Protein AF-A0A7C3PPF8-F1 (afdb_monomer)

Organism: NCBI:txid2282169

InterPro domains:
  IPR025587 Domain of unknown function DUF4351 [PF14261] (30-86)

Structure (mmCIF, N/CA/C/O backbone):
data_AF-A0A7C3PPF8-F1
#
_entry.id   AF-A0A7C3PPF8-F1
#
loop_
_atom_site.group_PDB
_atom_site.id
_atom_site.type_symbol
_atom_site.label_atom_id
_atom_site.label_alt_id
_atom_site.label_comp_id
_atom_site.label_asym_id
_atom_site.label_entity_id
_atom_site.label_seq_id
_atom_site.pdbx_PDB_ins_code
_atom_site.Cartn_x
_atom_site.Cartn_y
_atom_site.Cartn_z
_atom_site.occupancy
_atom_site.B_iso_or_equiv
_atom_site.auth_seq_id
_atom_site.auth_comp_id
_atom_site.auth_asym_id
_atom_site.auth_atom_id
_atom_site.pdbx_PDB_model_num
ATOM 1 N N . MET A 1 1 ? 38.699 -0.145 -36.700 1.00 47.72 1 MET A N 1
ATOM 2 C CA . MET A 1 1 ? 37.873 -0.606 -35.564 1.00 47.72 1 MET A CA 1
ATOM 3 C C . MET A 1 1 ? 36.444 -0.203 -35.861 1.00 47.72 1 MET A C 1
ATOM 5 O O . MET A 1 1 ? 36.221 0.972 -36.122 1.00 47.72 1 MET A O 1
ATOM 9 N N . LEU A 1 2 ? 35.517 -1.157 -35.952 1.00 54.78 2 LEU A N 1
ATOM 10 C CA . LEU A 1 2 ? 34.126 -0.881 -36.311 1.00 54.78 2 LEU A CA 1
ATOM 11 C C . LEU A 1 2 ? 33.472 -0.121 -35.145 1.00 54.78 2 LEU A C 1
ATOM 13 O O . LEU A 1 2 ? 33.062 -0.721 -34.157 1.00 54.78 2 LEU A O 1
ATOM 17 N N . GLY A 1 3 ? 33.463 1.210 -35.225 1.00 59.47 3 GLY A N 1
ATOM 18 C CA . GLY A 1 3 ? 32.813 2.094 -34.261 1.00 59.47 3 GLY A CA 1
ATOM 19 C C . GLY A 1 3 ? 31.299 2.026 -34.416 1.00 59.47 3 GLY A C 1
ATOM 20 O O . GLY A 1 3 ? 30.683 2.987 -34.862 1.00 59.47 3 GLY A O 1
ATOM 21 N N . LEU A 1 4 ? 30.700 0.876 -34.108 1.00 64.81 4 LEU A N 1
ATOM 22 C CA . LEU A 1 4 ? 29.253 0.771 -33.996 1.00 64.81 4 LEU A CA 1
ATOM 23 C C . LEU A 1 4 ? 28.835 1.558 -32.755 1.00 64.81 4 LEU A C 1
ATOM 25 O O . LEU A 1 4 ? 29.102 1.152 -31.624 1.00 64.81 4 LEU A O 1
ATOM 29 N N . ARG A 1 5 ? 28.190 2.707 -32.965 1.00 79.81 5 ARG A N 1
ATOM 30 C CA . ARG A 1 5 ? 27.495 3.424 -31.899 1.00 79.81 5 ARG A CA 1
ATOM 31 C C . ARG A 1 5 ? 26.323 2.552 -31.477 1.00 79.81 5 ARG A C 1
ATOM 33 O O . ARG A 1 5 ? 25.281 2.556 -32.120 1.00 79.81 5 ARG A O 1
ATOM 40 N N . LEU A 1 6 ? 26.513 1.778 -30.410 1.00 81.31 6 LEU A N 1
ATOM 41 C CA . LEU A 1 6 ? 25.523 0.830 -29.891 1.00 81.31 6 LEU A CA 1
ATOM 42 C C . LEU A 1 6 ? 24.134 1.477 -29.745 1.00 81.31 6 LEU A C 1
ATOM 44 O O . LEU A 1 6 ? 23.131 0.846 -30.047 1.00 81.31 6 LEU A O 1
ATOM 48 N N . GLN A 1 7 ? 24.095 2.765 -29.388 1.00 82.88 7 GLN A N 1
ATOM 49 C CA . GLN A 1 7 ? 22.876 3.562 -29.242 1.00 82.88 7 GLN A CA 1
ATOM 50 C C . GLN A 1 7 ? 22.081 3.779 -30.541 1.00 82.88 7 GLN A C 1
ATOM 52 O O . GLN A 1 7 ? 20.870 3.978 -30.493 1.00 82.88 7 GLN A O 1
ATOM 57 N N . GLU A 1 8 ? 22.743 3.735 -31.698 1.00 85.69 8 GLU A N 1
ATOM 58 C CA . GLU A 1 8 ? 22.116 3.864 -33.019 1.00 85.69 8 GLU A CA 1
ATOM 59 C C . GLU A 1 8 ? 21.595 2.515 -33.537 1.00 85.69 8 GLU A C 1
ATOM 61 O O . GLU A 1 8 ? 20.830 2.476 -34.500 1.00 85.69 8 GLU A O 1
ATOM 66 N N . THR A 1 9 ? 21.970 1.400 -32.900 1.00 92.50 9 THR A N 1
ATOM 67 C CA . THR A 1 9 ? 21.463 0.082 -33.290 1.00 92.50 9 THR A CA 1
ATOM 68 C C . THR A 1 9 ? 19.978 -0.037 -32.956 1.00 92.50 9 THR A C 1
ATOM 70 O O . THR A 1 9 ? 19.527 0.409 -31.899 1.00 92.50 9 THR A O 1
ATOM 73 N N . ARG A 1 10 ? 19.209 -0.674 -33.848 1.00 92.50 10 ARG A N 1
ATOM 74 C CA . ARG A 1 10 ? 17.775 -0.926 -33.623 1.00 92.50 10 ARG A CA 1
ATOM 75 C C . ARG A 1 10 ? 17.533 -1.710 -32.338 1.00 92.50 10 ARG A C 1
ATOM 77 O O . ARG A 1 10 ? 16.704 -1.304 -31.540 1.00 92.50 10 ARG A O 1
ATOM 84 N N . VAL A 1 11 ? 18.357 -2.732 -32.095 1.00 94.38 11 VAL A N 1
ATOM 85 C CA . VAL A 1 11 ? 18.300 -3.569 -30.887 1.00 94.38 11 VAL A CA 1
ATOM 86 C C . VAL A 1 11 ? 18.390 -2.727 -29.611 1.00 94.38 11 VAL A C 1
ATOM 88 O O . VAL A 1 11 ? 17.615 -2.931 -28.686 1.00 94.38 11 VAL A O 1
ATOM 91 N N . TYR A 1 12 ? 19.294 -1.742 -29.553 1.00 93.00 12 TYR A N 1
ATOM 92 C CA . TYR A 1 12 ? 19.391 -0.863 -28.385 1.00 93.00 12 TYR A CA 1
ATOM 93 C C . TYR A 1 12 ? 18.169 0.050 -28.232 1.00 93.00 12 TYR A C 1
ATOM 95 O O . TYR A 1 12 ? 17.702 0.268 -27.116 1.00 93.00 12 TYR A O 1
ATOM 103 N N . GLN A 1 13 ? 17.661 0.609 -29.333 1.00 93.06 13 GLN A N 1
ATOM 104 C CA . GLN A 1 13 ? 16.492 1.493 -29.298 1.00 93.06 13 GLN A CA 1
ATOM 105 C C . GLN A 1 13 ? 15.233 0.742 -28.858 1.00 93.06 13 GLN A C 1
ATOM 107 O O . GLN A 1 13 ? 14.490 1.258 -28.025 1.00 93.06 13 GLN A O 1
ATOM 112 N N . GLU A 1 14 ? 15.036 -0.475 -29.366 1.00 95.50 14 GLU A N 1
ATOM 113 C CA . GLU A 1 14 ? 13.943 -1.377 -28.994 1.00 95.50 14 GLU A CA 1
ATOM 114 C C . GLU A 1 14 ? 14.040 -1.765 -27.516 1.00 95.50 14 GLU A C 1
ATOM 116 O O . GLU A 1 14 ? 13.117 -1.476 -26.760 1.00 95.50 14 GLU A O 1
ATOM 121 N N . ALA A 1 15 ? 15.196 -2.259 -27.058 1.00 96.00 15 ALA A N 1
ATOM 122 C CA . ALA A 1 15 ? 15.397 -2.611 -25.650 1.00 96.00 15 ALA A CA 1
ATOM 123 C C . ALA A 1 15 ? 15.187 -1.412 -24.702 1.00 96.00 15 ALA A C 1
ATOM 125 O O . ALA A 1 15 ? 14.610 -1.544 -23.623 1.00 96.00 15 ALA A O 1
ATOM 126 N N . LYS A 1 16 ? 15.621 -0.207 -25.099 1.00 95.44 16 LYS A N 1
ATOM 127 C CA . LYS A 1 16 ? 15.382 1.019 -24.322 1.00 95.44 16 LYS A CA 1
ATOM 128 C C . LYS A 1 16 ? 13.901 1.411 -24.311 1.00 95.44 16 LYS A C 1
ATOM 130 O O . LYS A 1 16 ? 13.435 1.981 -23.323 1.00 95.44 16 LYS A O 1
ATOM 135 N N . ALA A 1 17 ? 13.173 1.188 -25.402 1.00 96.44 17 ALA A N 1
ATOM 136 C CA . ALA A 1 17 ? 11.740 1.457 -25.470 1.00 96.44 17 ALA A CA 1
ATOM 137 C C . ALA A 1 17 ? 10.957 0.469 -24.595 1.00 96.44 17 ALA A C 1
ATOM 139 O O . ALA A 1 17 ? 10.149 0.906 -23.779 1.00 96.44 17 ALA A O 1
ATOM 140 N N . GLU A 1 18 ? 11.258 -0.826 -24.691 1.00 96.75 18 GLU A N 1
ATOM 141 C CA . GLU A 1 18 ? 10.672 -1.877 -23.851 1.00 96.75 18 GLU A CA 1
ATOM 142 C C . GLU A 1 18 ? 10.931 -1.612 -22.366 1.00 96.75 18 GLU A C 1
ATOM 144 O O . GLU A 1 18 ? 9.981 -1.510 -21.596 1.00 96.75 18 GLU A O 1
ATOM 149 N N . GLY A 1 19 ? 12.181 -1.343 -21.974 1.00 97.62 19 GLY A N 1
ATOM 150 C CA . GLY A 1 19 ? 12.510 -1.040 -20.578 1.00 97.62 19 GLY A CA 1
ATOM 151 C C . GLY A 1 1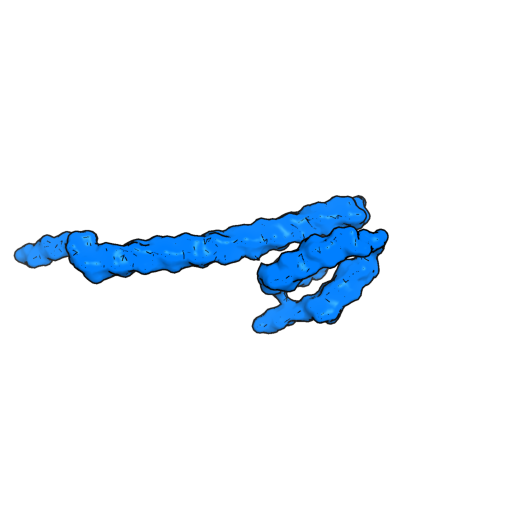9 ? 11.813 0.215 -20.034 1.00 97.62 19 GLY A C 1
ATOM 152 O O . GLY A 1 19 ? 11.463 0.273 -18.857 1.00 97.62 19 GLY A O 1
ATOM 153 N N . GLN A 1 20 ? 11.554 1.223 -20.876 1.00 97.75 20 GLN A N 1
ATOM 154 C CA . GLN A 1 20 ? 10.746 2.382 -20.474 1.00 97.75 20 GLN A CA 1
ATOM 155 C C . GLN A 1 20 ? 9.273 2.014 -20.276 1.00 97.75 20 GLN A C 1
ATOM 157 O O . GLN A 1 20 ? 8.654 2.500 -19.331 1.00 97.75 20 GLN A O 1
ATOM 162 N N . LEU A 1 21 ? 8.707 1.179 -21.151 1.00 97.81 21 LEU A N 1
ATOM 163 C CA . LEU A 1 21 ? 7.323 0.719 -21.033 1.00 97.81 21 LEU A CA 1
ATOM 164 C C . LEU A 1 21 ? 7.133 -0.152 -19.788 1.00 97.81 21 LEU A C 1
ATOM 166 O O . LEU A 1 21 ? 6.204 0.090 -19.017 1.00 97.81 21 LEU A O 1
ATOM 170 N N . GLU A 1 22 ? 8.034 -1.106 -19.558 1.00 97.31 22 GLU A N 1
ATOM 171 C CA . GLU A 1 22 ? 8.040 -1.966 -18.373 1.00 97.31 22 GLU A CA 1
ATOM 172 C C . GLU A 1 22 ? 8.220 -1.147 -17.095 1.00 97.31 22 GLU A C 1
ATOM 174 O O . GLU A 1 22 ? 7.408 -1.262 -16.178 1.00 97.31 22 GLU A O 1
ATOM 179 N N . GLY A 1 23 ? 9.200 -0.238 -17.058 1.00 97.88 23 GLY A N 1
ATOM 180 C CA . GLY A 1 23 ? 9.431 0.627 -15.901 1.00 97.88 23 GLY A CA 1
ATOM 181 C C . GLY A 1 23 ? 8.238 1.534 -15.582 1.00 97.88 23 GLY A C 1
ATOM 182 O O . GLY A 1 23 ? 7.883 1.710 -14.418 1.00 97.88 23 GLY A O 1
ATOM 183 N N . GLN A 1 24 ? 7.556 2.073 -16.599 1.00 97.94 24 GLN A N 1
ATOM 184 C CA . GLN A 1 24 ? 6.317 2.832 -16.396 1.00 97.94 24 GLN A CA 1
ATOM 185 C C . GLN A 1 24 ? 5.171 1.948 -15.894 1.00 97.94 24 GLN A C 1
ATOM 187 O O . GLN A 1 24 ? 4.377 2.390 -15.064 1.00 97.94 24 GLN A O 1
ATOM 192 N N . ALA A 1 25 ? 5.042 0.724 -16.409 1.00 97.06 25 ALA A N 1
ATOM 193 C CA . ALA A 1 25 ? 4.015 -0.209 -15.966 1.00 97.06 25 ALA A CA 1
ATOM 194 C C . ALA A 1 25 ? 4.233 -0.622 -14.504 1.00 97.06 25 ALA A C 1
ATO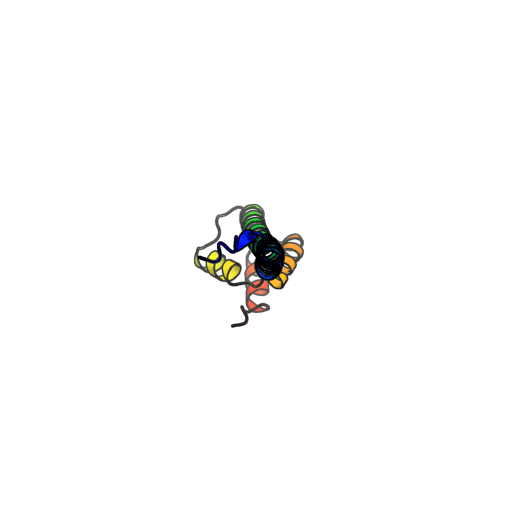M 196 O O . ALA A 1 25 ? 3.308 -0.495 -13.702 1.00 97.06 25 ALA A O 1
ATOM 197 N N . GLN A 1 26 ? 5.457 -1.019 -14.150 1.00 96.31 26 GLN A N 1
ATOM 198 C CA . GLN A 1 26 ? 5.838 -1.391 -12.791 1.00 96.31 26 GLN A CA 1
ATOM 199 C C . GLN A 1 26 ? 5.686 -0.212 -11.825 1.00 96.31 26 GLN A C 1
ATOM 201 O O . GLN A 1 26 ? 5.003 -0.346 -10.814 1.00 96.31 26 GLN A O 1
ATOM 206 N N . GLY A 1 27 ? 6.204 0.970 -12.172 1.00 97.19 27 GLY A N 1
ATOM 207 C CA . GLY A 1 27 ? 6.090 2.156 -11.319 1.00 97.19 27 GLY A CA 1
ATOM 208 C C . GLY A 1 27 ? 4.639 2.586 -11.070 1.00 97.19 27 GLY A C 1
ATOM 209 O O . GLY A 1 27 ? 4.298 3.016 -9.970 1.00 97.19 27 GLY A O 1
ATOM 210 N N . ARG A 1 28 ? 3.745 2.423 -12.059 1.00 96.56 28 ARG A N 1
ATOM 211 C CA . ARG A 1 28 ? 2.302 2.648 -11.858 1.00 96.56 28 ARG A CA 1
ATOM 212 C C . ARG A 1 28 ? 1.666 1.598 -10.950 1.00 96.56 28 ARG A C 1
ATOM 214 O O . ARG A 1 28 ? 0.771 1.951 -10.186 1.00 96.56 28 ARG A O 1
ATOM 221 N N . ALA A 1 29 ? 2.077 0.337 -11.054 1.00 93.69 29 ALA A N 1
ATOM 222 C CA . ALA A 1 29 ? 1.552 -0.739 -10.218 1.00 93.69 29 ALA A CA 1
ATOM 223 C C . ALA A 1 29 ? 1.984 -0.570 -8.752 1.00 93.69 29 ALA A C 1
ATOM 225 O O . ALA A 1 29 ? 1.128 -0.542 -7.869 1.00 93.69 29 ALA A O 1
ATOM 226 N N . GLU A 1 30 ? 3.280 -0.365 -8.509 1.00 93.81 30 GLU A N 1
ATOM 227 C CA . GLU A 1 30 ? 3.838 -0.121 -7.172 1.00 93.81 30 GLU A CA 1
ATOM 228 C C . GLU A 1 30 ? 3.252 1.149 -6.548 1.00 93.81 30 GLU A C 1
ATOM 230 O O . GLU A 1 30 ? 2.752 1.116 -5.426 1.00 93.81 30 GLU A O 1
ATOM 235 N N . GLY A 1 31 ? 3.215 2.253 -7.305 1.00 96.75 31 GLY A N 1
ATOM 236 C CA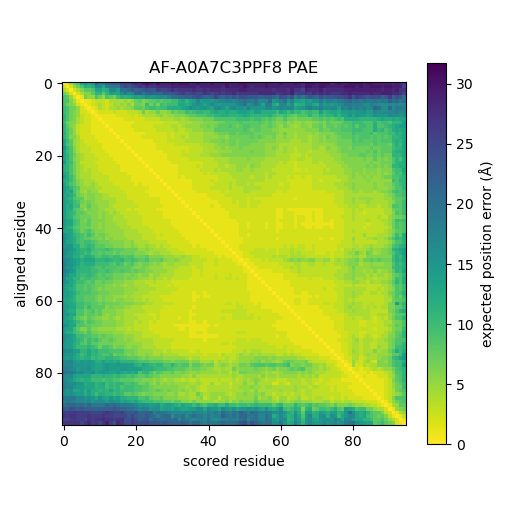 . GLY A 1 31 ? 2.665 3.521 -6.824 1.00 96.75 31 GLY A CA 1
ATOM 237 C C . GLY A 1 31 ? 1.194 3.420 -6.420 1.00 96.75 31 GLY A C 1
ATOM 238 O O . GLY A 1 31 ? 0.798 3.992 -5.405 1.00 96.75 31 GLY A O 1
ATOM 239 N N . ARG A 1 32 ? 0.394 2.647 -7.165 1.00 96.06 32 ARG A N 1
ATOM 240 C CA . ARG A 1 32 ? -1.007 2.391 -6.813 1.00 96.06 32 ARG A CA 1
ATOM 241 C C . ARG A 1 32 ? -1.119 1.604 -5.507 1.00 96.06 32 ARG A C 1
ATOM 243 O O . ARG A 1 32 ? -1.922 1.972 -4.660 1.00 96.06 32 ARG A O 1
ATOM 250 N N . GLN A 1 33 ? -0.323 0.551 -5.323 1.00 94.38 33 GLN A N 1
ATOM 251 C CA . GLN A 1 33 ? -0.349 -0.242 -4.090 1.00 94.38 33 GLN A CA 1
ATOM 252 C C . GLN A 1 33 ? 0.074 0.578 -2.867 1.00 94.38 33 GLN A C 1
ATOM 254 O O . GLN A 1 33 ? -0.636 0.573 -1.858 1.00 94.38 33 GLN A O 1
ATOM 259 N N . ASP A 1 34 ? 1.165 1.336 -2.976 1.00 96.31 34 ASP A N 1
ATOM 260 C CA . ASP A 1 34 ? 1.653 2.213 -1.909 1.00 96.31 34 ASP A CA 1
ATOM 261 C C . ASP A 1 34 ? 0.633 3.296 -1.533 1.00 96.31 34 ASP A C 1
ATOM 263 O O . ASP A 1 34 ? 0.420 3.580 -0.348 1.00 96.31 34 ASP A O 1
ATOM 267 N N . GLU A 1 35 ? -0.005 3.918 -2.527 1.00 97.25 35 GLU A N 1
ATOM 268 C CA . GLU A 1 35 ? -1.020 4.942 -2.290 1.00 97.25 35 GLU A CA 1
ATOM 269 C C . GLU A 1 35 ? -2.265 4.355 -1.617 1.00 97.25 35 GLU A C 1
ATOM 271 O O . GLU A 1 35 ? -2.713 4.904 -0.604 1.00 97.25 35 GLU A O 1
ATOM 276 N N . THR A 1 36 ? -2.784 3.226 -2.110 1.00 97.12 36 THR A N 1
ATOM 277 C CA . THR A 1 36 ? -3.954 2.561 -1.520 1.00 97.12 36 THR A CA 1
ATOM 278 C C . THR A 1 36 ? -3.675 2.139 -0.079 1.00 97.12 36 THR A C 1
ATOM 280 O O . THR A 1 36 ? -4.479 2.433 0.807 1.00 97.12 36 THR A O 1
ATOM 283 N N . LEU A 1 37 ? -2.510 1.545 0.201 1.00 96.88 37 LEU A N 1
ATOM 284 C CA . LEU A 1 37 ? -2.086 1.191 1.557 1.00 96.88 37 LEU A CA 1
ATOM 285 C C . LEU A 1 37 ? -2.086 2.415 2.487 1.00 96.88 37 LEU A C 1
ATOM 287 O O . LEU A 1 37 ? -2.712 2.403 3.551 1.00 96.88 37 LEU A O 1
ATOM 291 N N . ARG A 1 38 ? -1.412 3.502 2.087 1.00 96.56 38 ARG A N 1
ATOM 292 C CA . ARG A 1 38 ? -1.337 4.736 2.891 1.00 96.56 38 ARG A CA 1
ATOM 293 C C . ARG A 1 38 ? -2.714 5.352 3.112 1.00 96.56 38 ARG A C 1
ATOM 295 O O . ARG A 1 38 ? -2.983 5.883 4.194 1.00 96.56 38 ARG A O 1
ATOM 302 N N . LEU A 1 39 ? -3.580 5.303 2.101 1.00 96.44 39 LEU A N 1
ATOM 303 C CA . LEU A 1 39 ? -4.945 5.798 2.194 1.00 96.44 39 LEU A CA 1
ATOM 304 C C . LEU A 1 39 ? -5.756 4.975 3.199 1.00 96.44 39 LEU A C 1
ATOM 306 O O . LEU A 1 39 ? -6.351 5.567 4.097 1.00 96.44 39 LEU 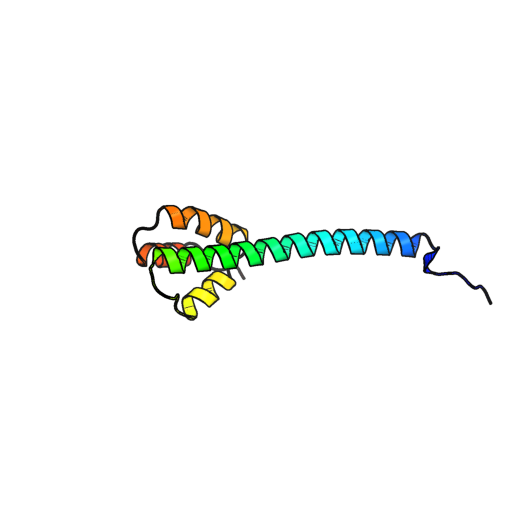A O 1
ATOM 310 N N . VAL A 1 40 ? -5.735 3.644 3.101 1.00 96.19 40 VAL A N 1
ATOM 311 C CA . VAL A 1 40 ? -6.420 2.722 4.025 1.00 96.19 40 VAL A CA 1
ATOM 312 C C . VAL A 1 40 ? -5.981 2.956 5.469 1.00 96.19 40 VAL A C 1
ATOM 314 O O . VAL A 1 40 ? -6.830 3.157 6.337 1.00 96.19 40 VAL A O 1
ATOM 317 N N . ILE A 1 41 ? -4.672 3.025 5.730 1.00 95.25 41 ILE A N 1
ATOM 318 C CA . ILE A 1 41 ? -4.140 3.297 7.074 1.00 95.25 41 ILE A CA 1
ATOM 319 C C . ILE A 1 41 ? -4.657 4.641 7.600 1.00 95.25 41 ILE A C 1
ATOM 321 O O . ILE A 1 41 ? -5.187 4.718 8.707 1.00 95.25 41 ILE A O 1
ATOM 325 N N . ARG A 1 42 ? -4.582 5.703 6.788 1.00 95.56 42 ARG A N 1
ATOM 326 C CA . ARG A 1 42 ? -5.064 7.035 7.179 1.00 95.56 42 ARG A CA 1
ATOM 327 C C . ARG A 1 42 ? -6.572 7.061 7.436 1.00 95.56 42 ARG A C 1
ATOM 329 O O . ARG A 1 42 ? -7.011 7.785 8.330 1.00 95.56 42 ARG A O 1
ATOM 336 N N . GLN A 1 43 ? -7.361 6.325 6.655 1.00 94.25 43 GLN A N 1
ATOM 337 C CA . GLN A 1 43 ? -8.806 6.202 6.858 1.00 94.25 43 GLN A CA 1
ATOM 338 C C . GLN A 1 43 ? -9.111 5.506 8.183 1.00 94.25 43 GLN A C 1
ATOM 340 O O . GLN A 1 43 ? -9.885 6.034 8.976 1.00 94.25 43 GLN A O 1
ATOM 345 N N . LEU A 1 44 ? -8.437 4.395 8.470 1.00 93.06 44 LEU A N 1
ATOM 346 C CA . LEU A 1 44 ? -8.592 3.652 9.716 1.00 93.06 44 LEU A CA 1
ATOM 347 C C . LEU A 1 44 ? -8.222 4.469 10.955 1.00 93.06 44 LEU A C 1
ATOM 349 O O . LEU A 1 44 ? -9.012 4.537 11.895 1.00 93.06 44 LEU A O 1
ATOM 353 N N . THR A 1 45 ? -7.074 5.151 10.944 1.00 91.81 45 THR A N 1
ATOM 354 C CA . THR A 1 45 ? -6.668 6.038 12.047 1.00 91.81 45 THR A CA 1
ATOM 355 C C . THR A 1 45 ? -7.715 7.128 12.302 1.00 91.81 45 THR A C 1
ATOM 357 O O . THR A 1 45 ? -8.038 7.438 13.449 1.00 91.81 45 THR A O 1
ATOM 360 N N . ARG A 1 46 ? -8.295 7.702 11.236 1.00 92.50 46 ARG A N 1
ATOM 361 C CA . ARG A 1 46 ? -9.348 8.728 11.348 1.00 92.50 46 ARG A CA 1
ATOM 362 C C . ARG A 1 46 ? -10.670 8.160 11.854 1.00 92.50 46 ARG A C 1
ATOM 364 O O . ARG A 1 46 ? -11.298 8.791 12.700 1.00 92.50 46 ARG A O 1
ATOM 371 N N . LEU A 1 47 ? -11.080 7.000 11.346 1.00 90.00 47 LEU A N 1
ATOM 372 C CA . LEU A 1 47 ? -12.324 6.333 11.720 1.00 90.00 47 LEU A CA 1
ATOM 373 C C . LEU A 1 47 ? -12.310 5.928 13.198 1.00 90.00 47 LEU A C 1
ATOM 375 O O . LEU A 1 47 ? -13.259 6.198 13.929 1.00 90.00 47 LEU A O 1
ATOM 379 N N . LEU A 1 48 ? -11.207 5.327 13.645 1.00 88.06 48 LEU A N 1
ATOM 380 C CA . LEU A 1 48 ? -11.053 4.812 15.005 1.00 88.06 48 LEU A CA 1
ATOM 381 C C . LEU A 1 48 ? -10.655 5.899 16.011 1.00 88.06 48 LEU A C 1
ATOM 383 O O . LEU A 1 48 ? -10.747 5.677 17.215 1.00 88.06 48 LEU A O 1
ATOM 387 N N . LYS A 1 49 ? -10.225 7.075 15.530 1.00 90.25 49 LYS A N 1
ATOM 388 C CA . LYS A 1 49 ? -9.713 8.189 16.348 1.00 90.25 49 LYS A CA 1
ATOM 389 C C . LYS A 1 49 ? -8.549 7.781 17.263 1.00 90.25 49 LYS A C 1
ATOM 391 O O . LYS A 1 49 ? -8.375 8.346 18.340 1.00 90.25 49 LYS A O 1
ATOM 396 N N . GLN A 1 50 ? -7.759 6.808 16.824 1.00 87.69 50 GLN A N 1
ATOM 397 C CA . GLN A 1 50 ? -6.581 6.304 17.520 1.00 87.69 50 GLN A CA 1
ATOM 398 C C . GLN A 1 50 ? -5.561 5.783 16.512 1.00 87.69 50 GLN A C 1
ATOM 400 O O . GLN A 1 50 ? -5.912 5.437 15.380 1.00 87.69 50 GLN A O 1
ATOM 405 N N . ASP A 1 51 ? -4.311 5.674 16.948 1.00 90.06 51 ASP A N 1
ATOM 406 C CA . ASP A 1 51 ? -3.281 5.016 16.159 1.00 90.06 51 ASP A CA 1
ATOM 407 C C . ASP A 1 51 ? -3.546 3.511 16.046 1.00 90.06 51 ASP A C 1
ATOM 409 O O . ASP A 1 51 ? -4.113 2.867 16.940 1.00 90.06 51 ASP A O 1
ATOM 413 N N . LEU A 1 52 ? -3.136 2.950 14.909 1.00 90.00 52 LEU A N 1
ATOM 414 C CA . LEU A 1 52 ? -3.231 1.520 14.664 1.00 90.00 52 LEU A CA 1
ATOM 415 C C . LEU A 1 52 ? -2.076 0.792 15.358 1.00 90.00 52 LEU A C 1
ATOM 417 O O . LEU A 1 52 ? -0.922 1.191 15.175 1.00 90.00 52 LEU A O 1
ATOM 421 N N . PRO A 1 53 ? -2.343 -0.309 16.082 1.00 92.19 53 PRO A N 1
ATOM 422 C CA . PRO A 1 53 ? -1.289 -1.174 16.596 1.00 92.19 53 PRO A CA 1
ATOM 423 C C . PRO A 1 53 ? -0.366 -1.656 15.473 1.00 92.19 53 PRO A C 1
ATOM 425 O O . PRO A 1 53 ? -0.826 -1.937 14.366 1.00 92.19 53 PRO A O 1
ATOM 428 N N . GLU A 1 54 ? 0.924 -1.812 15.767 1.00 92.69 54 GLU A N 1
ATOM 429 C CA . GLU A 1 54 ? 1.928 -2.262 14.791 1.00 92.69 54 GLU A CA 1
ATOM 430 C C . GLU A 1 54 ? 1.539 -3.596 14.133 1.00 92.69 54 GLU A C 1
ATOM 432 O O . GLU A 1 54 ? 1.611 -3.738 12.917 1.00 92.69 54 GLU A O 1
ATOM 437 N N . SER A 1 55 ? 0.998 -4.537 14.912 1.00 91.94 55 SER A N 1
ATOM 438 C CA . SER A 1 55 ? 0.517 -5.828 14.408 1.00 91.94 55 SER A CA 1
ATOM 439 C C . SER A 1 55 ? -0.594 -5.710 13.359 1.00 91.94 55 SER A C 1
ATOM 441 O O . SER A 1 55 ? -0.689 -6.556 12.469 1.00 91.94 55 SER A O 1
ATOM 443 N N . VAL A 1 56 ? -1.439 -4.680 13.447 1.00 91.25 56 VAL A N 1
ATOM 444 C CA . VAL A 1 56 ? -2.504 -4.406 12.472 1.00 91.25 56 VAL A CA 1
ATOM 445 C C . VAL A 1 56 ? -1.913 -3.748 11.229 1.00 91.25 56 VAL A C 1
ATOM 447 O O . VAL A 1 56 ? -2.260 -4.128 10.115 1.00 91.25 56 VAL A O 1
ATOM 450 N N . GLN A 1 57 ? -0.979 -2.810 11.403 1.00 93.06 57 GLN A N 1
ATOM 451 C CA . GLN A 1 57 ? -0.300 -2.166 10.278 1.00 93.06 57 GLN A CA 1
ATOM 452 C C . GLN A 1 57 ? 0.449 -3.188 9.416 1.00 93.06 57 GLN A C 1
ATOM 454 O O . GLN A 1 57 ? 0.291 -3.174 8.198 1.00 93.06 57 GLN A O 1
ATOM 459 N N . THR A 1 58 ? 1.183 -4.117 10.031 1.00 93.38 58 THR A N 1
ATOM 460 C CA . THR A 1 58 ? 1.904 -5.185 9.320 1.00 93.38 58 THR A CA 1
ATOM 461 C C . THR A 1 58 ? 0.961 -6.104 8.544 1.00 93.38 58 THR A C 1
ATOM 463 O O . THR A 1 58 ? 1.260 -6.473 7.412 1.00 93.38 58 THR A O 1
ATOM 466 N N . GLN A 1 59 ? -0.204 -6.442 9.109 1.00 93.06 59 GLN A N 1
ATOM 467 C CA . GLN A 1 59 ? -1.205 -7.247 8.400 1.00 93.06 59 GLN A CA 1
ATOM 468 C C . GLN A 1 59 ? -1.745 -6.526 7.166 1.00 93.06 59 GLN A C 1
ATOM 470 O O . GLN A 1 59 ? -1.828 -7.130 6.104 1.00 93.06 59 GLN A O 1
ATOM 475 N N . ILE A 1 60 ? -2.063 -5.235 7.287 1.00 93.31 60 ILE A N 1
ATOM 476 C CA . ILE A 1 60 ? -2.570 -4.435 6.165 1.00 93.31 60 ILE A CA 1
ATOM 477 C C . ILE A 1 60 ? -1.486 -4.271 5.088 1.00 93.31 60 ILE A C 1
ATOM 479 O O . ILE A 1 60 ? -1.787 -4.379 3.906 1.00 93.31 60 ILE A O 1
ATOM 483 N N . GLN A 1 61 ? -0.223 -4.068 5.472 1.00 94.25 61 GLN A N 1
ATOM 484 C CA . GLN A 1 61 ? 0.904 -3.982 4.531 1.00 94.25 61 GLN A CA 1
ATOM 485 C C . GLN A 1 61 ? 1.117 -5.268 3.724 1.00 94.25 61 GLN A C 1
ATOM 487 O O . GLN A 1 61 ? 1.555 -5.200 2.580 1.00 94.25 61 GLN A O 1
ATOM 492 N N . ALA A 1 62 ? 0.793 -6.426 4.303 1.00 93.75 62 ALA A N 1
ATOM 493 C CA . ALA A 1 62 ? 0.879 -7.716 3.629 1.00 93.75 62 ALA A CA 1
ATOM 494 C C . ALA A 1 62 ? -0.306 -8.000 2.686 1.00 93.75 62 ALA A C 1
ATOM 496 O O . ALA A 1 62 ? -0.305 -9.026 2.005 1.00 93.75 62 ALA A O 1
ATOM 497 N N . LEU A 1 63 ? -1.328 -7.134 2.638 1.00 92.50 63 LEU A N 1
ATOM 498 C CA . LEU A 1 63 ? -2.473 -7.342 1.757 1.00 92.50 63 LEU A CA 1
ATOM 499 C C . LEU A 1 63 ? -2.121 -7.007 0.296 1.00 92.50 63 LEU A C 1
ATOM 501 O O . LEU A 1 63 ? -1.561 -5.943 0.020 1.00 92.50 63 LEU A O 1
ATOM 505 N N . PRO A 1 64 ? -2.511 -7.861 -0.667 1.00 92.69 64 PRO A N 1
ATOM 506 C CA . PRO A 1 64 ? -2.422 -7.531 -2.081 1.00 92.69 64 PRO A CA 1
ATOM 507 C C . PRO A 1 64 ? -3.376 -6.380 -2.426 1.00 92.69 64 PRO A C 1
ATOM 509 O O . PRO A 1 64 ? -4.432 -6.216 -1.808 1.00 92.69 64 PRO A O 1
ATOM 512 N N . LEU A 1 65 ? -3.031 -5.614 -3.465 1.00 93.81 65 LEU A N 1
ATOM 513 C CA . LEU A 1 65 ? -3.773 -4.419 -3.883 1.00 93.81 65 LEU A CA 1
ATOM 514 C C . LEU A 1 65 ? -5.308 -4.608 -3.966 1.00 93.81 65 LEU A C 1
ATOM 516 O O . LEU A 1 65 ? -6.006 -3.777 -3.390 1.00 93.81 65 LEU A O 1
ATOM 520 N N . PRO A 1 66 ? -5.870 -5.673 -4.580 1.00 93.88 66 PRO A N 1
ATOM 521 C CA . PRO A 1 66 ? -7.327 -5.826 -4.665 1.00 93.88 66 PRO A CA 1
ATOM 522 C C . PRO A 1 66 ? -8.014 -5.931 -3.297 1.00 93.88 66 PRO A C 1
ATOM 524 O O . PRO A 1 66 ? -9.147 -5.483 -3.124 1.00 93.88 66 PRO A O 1
ATOM 527 N N . LEU A 1 67 ? -7.327 -6.509 -2.306 1.00 93.69 67 LEU A N 1
ATOM 528 C CA . LEU A 1 67 ? -7.834 -6.596 -0.937 1.00 93.69 67 LEU A CA 1
ATOM 529 C C . LEU A 1 67 ? -7.701 -5.262 -0.203 1.00 93.69 67 LEU A C 1
ATOM 531 O O . LEU A 1 67 ? -8.587 -4.921 0.573 1.00 93.69 67 LEU A O 1
ATOM 535 N N . LEU A 1 68 ? -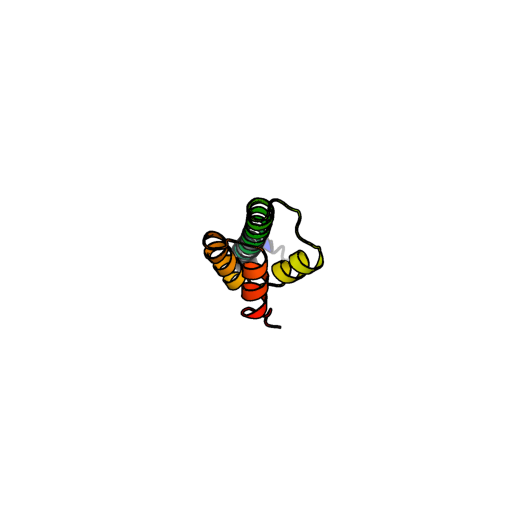6.651 -4.481 -0.474 1.00 95.31 68 LEU A N 1
ATOM 536 C CA . LEU A 1 68 ? -6.537 -3.112 0.037 1.00 95.31 68 LEU A CA 1
ATOM 537 C C . LEU A 1 68 ? -7.650 -2.206 -0.505 1.00 95.31 68 LEU A C 1
ATOM 539 O O . LEU A 1 68 ? -8.242 -1.449 0.262 1.00 95.31 68 LEU A O 1
ATOM 543 N N . GLU A 1 69 ? -7.951 -2.298 -1.801 1.00 94.56 69 GLU A N 1
ATOM 544 C CA . GLU A 1 69 ? -9.046 -1.554 -2.437 1.00 94.56 69 GLU A CA 1
ATOM 545 C C . GLU A 1 69 ? -10.400 -1.959 -1.832 1.00 94.56 69 GLU A C 1
ATOM 547 O O . GLU A 1 69 ? -11.149 -1.097 -1.373 1.00 94.56 69 GLU A O 1
ATOM 552 N N . SER A 1 70 ? -10.653 -3.267 -1.711 1.00 93.12 70 SER A N 1
ATOM 553 C CA . SER A 1 70 ? -11.882 -3.802 -1.103 1.00 93.12 70 SER A CA 1
ATOM 554 C C . SER A 1 70 ? -12.035 -3.396 0.366 1.00 93.12 70 SER A C 1
ATOM 556 O O . SER A 1 70 ? -13.123 -3.021 0.802 1.00 93.12 70 SER A O 1
ATOM 558 N N . LEU A 1 71 ? -10.943 -3.431 1.139 1.00 93.81 71 LEU A N 1
ATOM 559 C CA . LEU A 1 71 ? -10.938 -2.949 2.517 1.00 93.81 71 LEU A CA 1
ATOM 560 C C . LEU A 1 71 ? -11.298 -1.463 2.549 1.00 93.81 71 LEU A C 1
ATOM 562 O O . LEU A 1 71 ? -12.158 -1.079 3.330 1.00 93.81 71 LEU A O 1
ATOM 566 N N . GLY A 1 72 ? -10.695 -0.644 1.682 1.00 93.12 72 GLY A N 1
ATOM 567 C CA . GLY A 1 72 ? -10.979 0.787 1.578 1.00 93.12 72 GLY A CA 1
ATOM 568 C C . GLY A 1 72 ? -12.457 1.114 1.349 1.00 93.12 72 GLY A C 1
ATOM 569 O O . GLY A 1 72 ? -12.951 2.067 1.947 1.00 93.12 72 GLY A O 1
ATOM 570 N N . GLU A 1 73 ? -13.162 0.318 0.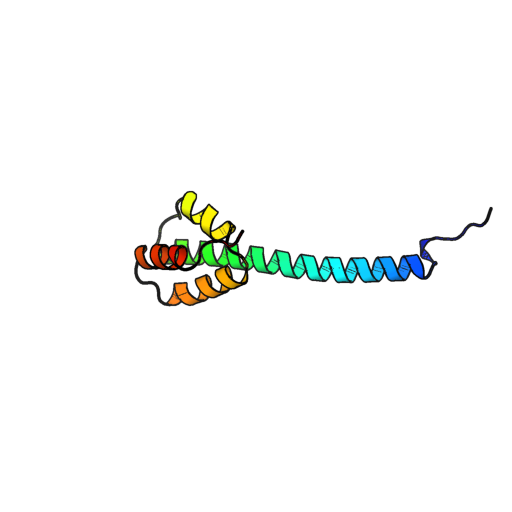545 1.00 91.81 73 GLU A N 1
ATOM 571 C CA . GLU A 1 73 ? -14.614 0.436 0.358 1.00 91.81 73 GLU A CA 1
ATOM 572 C C . GLU A 1 73 ? -15.386 0.006 1.613 1.00 91.81 73 GLU A C 1
ATOM 574 O O . GLU A 1 73 ? -16.233 0.754 2.101 1.00 91.81 73 GLU A O 1
ATOM 579 N N . ALA A 1 74 ? -15.043 -1.151 2.191 1.00 90.56 74 ALA A N 1
ATOM 580 C CA . ALA A 1 74 ? -15.701 -1.678 3.387 1.00 90.56 74 ALA A CA 1
ATOM 581 C C . ALA A 1 74 ? -15.549 -0.758 4.614 1.00 90.56 74 ALA A C 1
ATOM 583 O O . ALA A 1 74 ? -16.448 -0.695 5.453 1.00 90.56 74 ALA A O 1
ATOM 584 N N . LEU A 1 75 ? -14.446 0.000 4.705 1.00 91.38 75 LEU A N 1
ATOM 585 C CA . LEU A 1 75 ? -14.217 0.980 5.775 1.00 91.38 75 LEU A CA 1
ATOM 586 C C . LEU A 1 75 ? -15.336 2.023 5.885 1.00 91.38 75 LEU A C 1
ATOM 588 O O . LEU A 1 75 ? -15.532 2.577 6.967 1.00 91.38 75 LEU A O 1
ATOM 592 N N . LEU A 1 76 ? -16.055 2.305 4.796 1.00 87.81 76 LEU A N 1
ATOM 593 C CA . LEU A 1 76 ? -17.152 3.273 4.790 1.00 87.81 76 LEU A CA 1
ATOM 594 C C . LEU A 1 76 ? -18.371 2.792 5.594 1.00 87.81 76 LEU A C 1
ATOM 596 O O . LEU A 1 76 ? -19.148 3.622 6.066 1.00 87.81 76 LEU A O 1
ATOM 600 N N . ASP A 1 77 ? -18.505 1.480 5.804 1.00 88.31 77 ASP A N 1
ATOM 601 C CA . ASP A 1 77 ? -19.613 0.861 6.540 1.00 88.31 77 ASP A CA 1
ATOM 602 C C . ASP A 1 77 ? -19.273 0.538 8.004 1.00 88.31 77 ASP A C 1
ATOM 604 O O . ASP A 1 77 ? -20.151 0.167 8.793 1.00 88.31 77 ASP A O 1
ATOM 608 N N . PHE A 1 78 ? -18.003 0.674 8.393 1.00 87.56 78 PHE A N 1
ATOM 609 C CA . PHE A 1 78 ? -17.533 0.298 9.723 1.00 87.56 78 PHE A CA 1
ATOM 610 C C . PHE A 1 78 ? -18.074 1.247 10.794 1.00 87.56 78 PHE A C 1
ATOM 612 O O . PHE A 1 78 ? -18.083 2.471 10.649 1.00 87.56 78 PHE A O 1
ATOM 619 N N . ARG A 1 79 ? -18.483 0.674 11.929 1.00 80.75 79 ARG A N 1
ATOM 620 C CA . ARG A 1 79 ? -18.991 1.418 13.093 1.00 80.75 79 ARG A CA 1
ATOM 621 C C . ARG A 1 79 ? -18.096 1.267 14.317 1.00 80.75 79 ARG A C 1
ATOM 623 O O . ARG A 1 79 ? -18.197 2.070 15.242 1.00 80.75 79 ARG A O 1
ATOM 630 N N . GLN A 1 80 ? -17.243 0.245 14.339 1.00 82.25 80 GLN A N 1
ATOM 631 C CA . GLN A 1 80 ? -16.421 -0.122 15.491 1.00 82.25 80 GLN A CA 1
ATOM 632 C C . GLN A 1 80 ? -15.180 -0.929 15.080 1.00 82.25 80 GLN A C 1
ATOM 634 O O . GLN A 1 80 ? -15.108 -1.505 13.998 1.00 82.25 80 GLN A O 1
ATOM 639 N N . LEU A 1 81 ? -14.202 -1.023 15.986 1.00 82.81 81 LEU A N 1
ATOM 640 C CA . LEU A 1 81 ? -12.933 -1.720 15.742 1.00 82.81 81 LEU A CA 1
ATOM 641 C C . LEU A 1 81 ? -13.100 -3.217 15.424 1.00 82.81 81 LEU A C 1
ATOM 643 O O . LEU A 1 81 ? -12.316 -3.778 14.664 1.00 82.81 81 LEU A O 1
ATOM 647 N N . SER A 1 82 ? -14.111 -3.880 15.986 1.00 85.25 82 SER A N 1
ATOM 648 C CA . SER A 1 82 ? -14.371 -5.299 15.711 1.00 85.25 82 SER A CA 1
ATOM 649 C C . SER A 1 82 ? -14.730 -5.575 14.250 1.00 85.25 82 SER A C 1
ATOM 651 O O . SER A 1 82 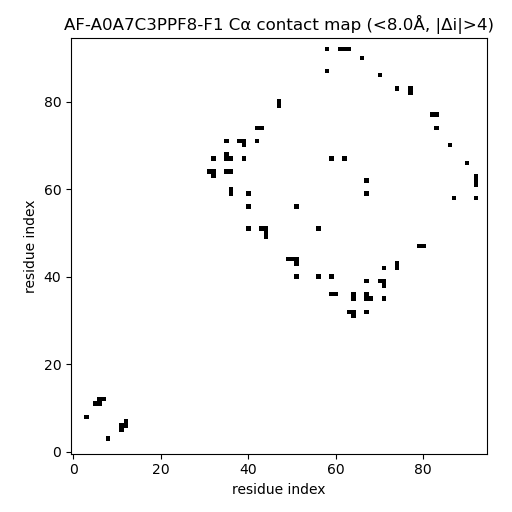? -14.453 -6.672 13.771 1.00 85.25 82 SER A O 1
ATOM 653 N N . ASP A 1 83 ? -15.274 -4.593 13.527 1.00 88.12 83 ASP A N 1
ATOM 654 C CA . ASP A 1 83 ? -15.597 -4.737 12.104 1.00 88.12 83 ASP A CA 1
ATOM 655 C C . ASP A 1 83 ? -14.308 -4.920 11.279 1.00 88.12 83 ASP A C 1
ATOM 657 O O . ASP A 1 83 ? -14.239 -5.786 10.405 1.00 88.12 83 ASP A O 1
ATOM 661 N N . LEU A 1 84 ? -13.234 -4.209 11.653 1.00 87.38 84 LEU A N 1
ATOM 662 C CA . LEU A 1 84 ? -11.902 -4.377 11.064 1.00 87.38 84 LEU A CA 1
ATOM 663 C C . LEU A 1 84 ? -11.325 -5.766 11.336 1.00 87.38 84 LEU A C 1
ATOM 665 O O . LEU A 1 84 ? -10.827 -6.408 10.414 1.00 87.38 84 LEU A O 1
ATOM 669 N N . HIS A 1 85 ? -11.386 -6.244 12.582 1.00 87.19 85 HIS A N 1
ATOM 670 C CA . HIS A 1 85 ? -10.883 -7.582 12.904 1.00 87.19 85 HIS A CA 1
ATOM 671 C C . HIS A 1 85 ? -11.608 -8.666 12.106 1.00 87.19 85 HIS A C 1
ATOM 673 O O . HIS A 1 85 ? -10.956 -9.550 11.553 1.00 87.19 85 HIS A O 1
ATOM 679 N N . ASN A 1 86 ? -12.933 -8.565 11.988 1.00 86.69 86 ASN A N 1
ATOM 680 C CA . ASN A 1 86 ? -13.714 -9.494 11.180 1.00 86.69 86 ASN A CA 1
ATOM 681 C C . ASN A 1 86 ? -13.288 -9.435 9.708 1.00 86.69 86 ASN A C 1
ATOM 683 O O . ASN A 1 86 ? -13.074 -10.481 9.099 1.00 86.69 86 ASN A O 1
ATOM 687 N N . SER A 1 87 ? -13.106 -8.237 9.149 1.00 87.06 87 SER A N 1
ATOM 688 C CA . SER A 1 87 ? -12.650 -8.069 7.767 1.00 87.06 87 SER A CA 1
ATOM 689 C C . SER A 1 87 ? -11.277 -8.706 7.526 1.00 87.06 87 SER A C 1
ATOM 691 O O . SER A 1 87 ? -11.107 -9.429 6.549 1.00 87.06 87 SER A O 1
ATOM 693 N N . 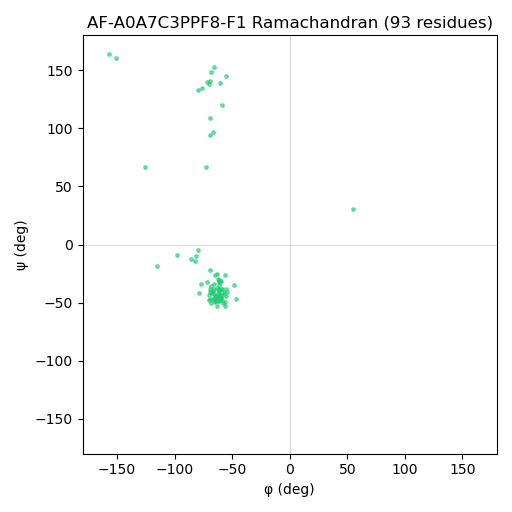LEU A 1 88 ? -10.303 -8.492 8.416 1.00 85.94 88 LEU A N 1
ATOM 694 C CA . LEU A 1 88 ? -8.957 -9.063 8.275 1.00 85.94 88 LEU A CA 1
ATOM 695 C C . LEU A 1 88 ? -8.954 -10.597 8.387 1.00 85.94 88 LEU A C 1
ATOM 697 O O . LEU A 1 88 ? -8.189 -11.257 7.690 1.00 85.94 88 LEU A O 1
ATOM 701 N N . GLN A 1 89 ? -9.831 -11.186 9.207 1.00 83.00 89 GLN A N 1
ATOM 702 C CA . GLN A 1 89 ? -9.935 -12.647 9.326 1.00 83.00 89 GLN A CA 1
ATOM 703 C C . GLN A 1 89 ? -10.556 -13.325 8.100 1.00 83.00 89 GLN A C 1
ATOM 705 O O . GLN A 1 89 ? -10.177 -14.448 7.773 1.00 83.00 89 GLN A O 1
ATOM 710 N N . HIS A 1 90 ? -11.486 -12.660 7.411 1.00 78.06 90 HIS A N 1
ATOM 711 C CA . HIS A 1 90 ? -12.096 -13.194 6.187 1.00 78.06 90 HIS A CA 1
ATOM 712 C C . HIS A 1 90 ? -11.222 -12.982 4.938 1.00 78.06 90 HIS A C 1
ATOM 714 O O . HIS A 1 90 ? -11.491 -13.581 3.897 1.00 78.06 90 HIS A O 1
ATOM 720 N N . HIS A 1 91 ? -10.155 -12.184 5.047 1.00 65.75 91 HIS A N 1
ATOM 721 C CA . HIS A 1 91 ? -9.211 -11.891 3.970 1.00 65.75 91 HIS A CA 1
ATOM 722 C C . HIS A 1 91 ? -7.767 -12.204 4.394 1.00 65.75 91 HIS A C 1
ATOM 724 O O . HIS A 1 91 ? -6.956 -11.285 4.526 1.00 65.75 91 HIS A O 1
ATOM 730 N N . PRO A 1 92 ? -7.419 -13.487 4.622 1.00 55.84 92 PRO A N 1
ATOM 731 C CA . PRO A 1 92 ? -6.048 -13.844 4.948 1.00 55.84 92 PRO A CA 1
ATOM 732 C C . PRO A 1 92 ? -5.113 -13.448 3.791 1.00 55.84 92 PRO A C 1
ATOM 734 O O . PRO A 1 92 ? -5.479 -13.645 2.625 1.00 55.84 92 PRO A O 1
ATOM 737 N N . PRO A 1 93 ? -3.915 -12.909 4.085 1.00 48.50 93 PRO A N 1
ATOM 738 C CA . PRO A 1 93 ? -2.910 -12.663 3.059 1.00 48.50 93 PRO A CA 1
ATOM 739 C C . PRO A 1 93 ? -2.589 -13.999 2.379 1.00 48.50 93 PRO A C 1
ATOM 741 O O . PRO A 1 93 ? -2.218 -14.968 3.046 1.00 48.50 93 PRO A O 1
ATOM 744 N N . GLN A 1 94 ? -2.814 -14.082 1.065 1.00 44.97 94 GLN A N 1
ATOM 745 C CA . GLN A 1 94 ? -2.390 -15.250 0.297 1.00 44.97 94 GLN A CA 1
ATOM 746 C C . GLN A 1 94 ? -0.859 -15.224 0.159 1.00 44.97 94 GLN A C 1
ATOM 748 O O . GLN A 1 94 ? -0.308 -14.129 0.021 1.00 44.97 94 GLN A O 1
ATOM 753 N N . PRO A 1 95 ? -0.191 -16.389 0.268 1.00 46.09 95 PRO A N 1
ATOM 754 C CA 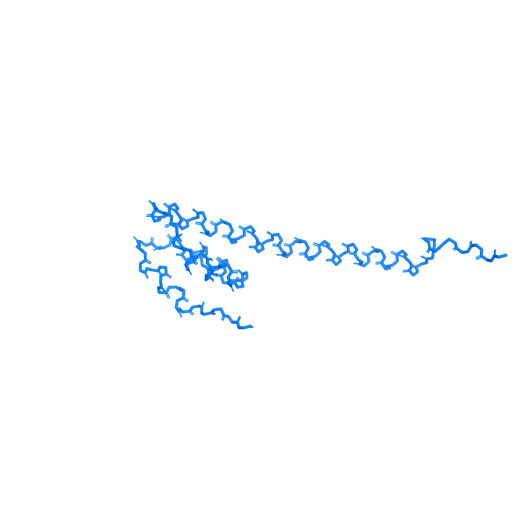. PRO A 1 95 ? 1.267 -16.488 0.236 1.00 46.09 95 PRO A CA 1
ATOM 755 C C . PRO A 1 95 ? 1.875 -16.059 -1.103 1.00 46.09 95 PRO A C 1
ATOM 757 O O . PRO A 1 95 ? 1.197 -16.214 -2.145 1.00 46.09 95 PRO A O 1
#

Nearest PDB structures (foldseek):
  7vti-assembly1_A  TM=3.066E-01  e=7.769E+00  Planctomycetota bacterium

Sequence (95 aa):
MLGLRLQETRVYQEAKAEGQLEGQAQGRAEGRQDETLRLVIRQLTRLLKQDLPESVQTQIQALPLPLLESLGEALLDFRQLSDLHNSLQHHPPQP

Solvent-accessible surface area (backbone atoms only — not comparable to full-atom values): 5614 Å² total; per-residue (Å²): 129,90,82,72,59,60,77,78,34,66,68,45,48,51,55,53,49,50,52,49,52,51,50,53,53,50,52,53,52,53,50,50,40,54,48,44,49,53,48,40,53,53,49,50,30,61,74,68,71,43,85,74,55,68,76,56,51,55,53,58,69,57,41,55,53,73,56,41,54,52,47,50,59,53,57,76,74,54,88,52,74,66,53,55,54,53,52,51,69,78,54,66,66,79,134

Radius of gyration: 21.17 Å; Cα contacts (8 Å, |Δi|>4): 46; chains: 1; bounding box: 58×25×54 Å

Secondary structure (DSSP, 8-state):
-----GGGSHHHHHHHHHHHHHHHHHHHHHHHHHHHHHHHHHHHHHHHTSPPPHHHHHHHHTS-HHHHHHHHHHGGG--SHHHHHHHHHHSPPP-

Mean predicted aligned error: 6.67 Å

Foldseek 3Di:
DPPPPVCPDPVNVVVVVVVVVVVVVVCVLVVLQVVLLVLLLVLVCVLAVHHDDPVLSVLSNLADNVLSVVSNVVSVVDDDPVSVVVSSVVRGRDD

pLDDT: mean 88.46, std 12.18, range [44.97, 97.94]